Protein AF-A0A940V767-F1 (afdb_monomer_lite)

pLDDT: mean 96.7, std 4.48, range [64.0, 98.81]

Structure (mmCIF, N/CA/C/O backbone):
data_AF-A0A940V767-F1
#
_entry.id   AF-A0A940V767-F1
#
loop_
_atom_site.group_PDB
_atom_site.id
_atom_site.type_symbol
_atom_site.label_atom_id
_atom_site.label_alt_id
_atom_site.label_comp_id
_atom_site.label_asym_id
_atom_site.label_entity_id
_atom_site.label_seq_id
_atom_site.pdbx_PDB_ins_code
_atom_site.Cartn_x
_atom_site.Cartn_y
_atom_site.Cartn_z
_atom_site.occupancy
_atom_site.B_iso_or_equiv
_atom_site.auth_seq_id
_atom_site.auth_comp_id
_atom_site.auth_asym_id
_atom_site.auth_atom_id
_atom_site.pdbx_PDB_model_num
ATOM 1 N N . ALA A 1 1 ? 16.237 -17.308 -2.740 1.00 64.00 1 ALA A N 1
ATOM 2 C CA . ALA A 1 1 ? 15.381 -16.749 -1.673 1.00 64.00 1 ALA A CA 1
ATOM 3 C C . ALA A 1 1 ? 15.229 -17.796 -0.574 1.00 64.00 1 ALA A C 1
ATOM 5 O O . ALA A 1 1 ? 15.160 -18.972 -0.906 1.00 64.00 1 ALA A O 1
ATOM 6 N N . THR A 1 2 ? 15.229 -17.400 0.700 1.00 78.06 2 THR A N 1
ATOM 7 C CA . THR A 1 2 ? 15.194 -18.316 1.862 1.00 78.06 2 THR A CA 1
ATOM 8 C C . THR A 1 2 ? 13.803 -18.885 2.166 1.00 78.06 2 THR A C 1
ATOM 10 O O . THR A 1 2 ? 13.686 -19.755 3.018 1.00 78.06 2 THR A O 1
ATOM 13 N N . GLY A 1 3 ? 12.749 -18.395 1.501 1.00 85.06 3 GLY A N 1
ATOM 14 C CA . GLY A 1 3 ? 11.359 -18.758 1.803 1.00 85.06 3 GLY A CA 1
ATOM 15 C C . GLY A 1 3 ? 10.774 -18.030 3.017 1.00 85.06 3 GLY A C 1
ATOM 16 O O . GLY A 1 3 ? 9.602 -18.225 3.322 1.00 85.06 3 GLY A O 1
ATOM 17 N N . ALA A 1 4 ? 11.563 -17.185 3.693 1.00 92.88 4 ALA A N 1
ATOM 18 C CA . ALA A 1 4 ? 11.092 -16.411 4.834 1.00 92.88 4 ALA A CA 1
ATOM 19 C C . ALA A 1 4 ? 9.954 -15.458 4.409 1.00 92.88 4 ALA A C 1
ATOM 21 O O . ALA A 1 4 ? 10.097 -14.769 3.390 1.00 92.88 4 ALA A O 1
ATOM 22 N N . PRO A 1 5 ? 8.834 -15.426 5.153 1.00 94.81 5 PRO A N 1
ATOM 23 C CA . PRO A 1 5 ? 7.746 -14.501 4.879 1.00 94.81 5 PRO A CA 1
ATOM 24 C C . PRO A 1 5 ? 8.200 -13.059 5.110 1.00 94.81 5 PRO A C 1
ATOM 26 O O . PRO A 1 5 ? 9.144 -12.806 5.863 1.00 94.81 5 PRO A O 1
ATOM 29 N N . VAL A 1 6 ? 7.520 -12.119 4.460 1.00 96.88 6 VAL A N 1
ATOM 30 C CA . VAL A 1 6 ? 7.853 -10.693 4.536 1.00 96.88 6 VAL A CA 1
ATOM 31 C C . VAL A 1 6 ? 6.636 -9.849 4.894 1.00 96.88 6 VAL A C 1
ATOM 33 O O . VAL A 1 6 ? 5.496 -10.213 4.590 1.00 96.88 6 VAL A O 1
ATOM 36 N N . THR A 1 7 ? 6.908 -8.697 5.502 1.00 98.31 7 THR A N 1
ATOM 37 C CA . THR A 1 7 ? 5.987 -7.560 5.509 1.00 98.31 7 THR A CA 1
ATOM 38 C C . THR A 1 7 ? 6.230 -6.758 4.239 1.00 98.31 7 THR A C 1
ATOM 40 O O . THR A 1 7 ? 7.377 -6.437 3.925 1.00 98.31 7 THR A O 1
ATOM 43 N N . PHE A 1 8 ? 5.169 -6.460 3.4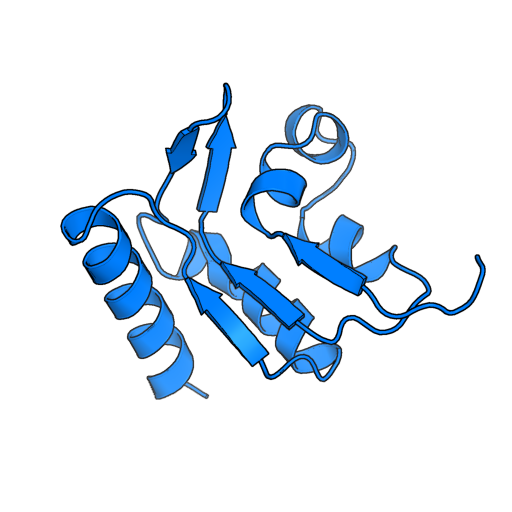97 1.00 98.44 8 PHE A N 1
ATOM 44 C CA . PHE A 1 8 ? 5.246 -5.581 2.338 1.00 98.44 8 PHE A CA 1
ATOM 45 C C . PHE A 1 8 ? 4.904 -4.151 2.737 1.00 98.44 8 PHE A C 1
ATOM 47 O O . PHE A 1 8 ? 3.807 -3.884 3.216 1.00 98.44 8 PHE A O 1
ATOM 54 N N . ASP A 1 9 ? 5.817 -3.221 2.512 1.00 98.56 9 ASP A N 1
ATOM 55 C CA . ASP A 1 9 ? 5.536 -1.808 2.717 1.00 98.56 9 ASP A CA 1
ATOM 56 C C . ASP A 1 9 ? 5.142 -1.160 1.385 1.00 98.56 9 ASP A C 1
ATOM 58 O O . ASP A 1 9 ? 5.959 -1.068 0.462 1.00 98.56 9 ASP A O 1
ATOM 62 N N . LEU A 1 10 ? 3.876 -0.739 1.280 1.00 98.56 10 LEU A N 1
ATOM 63 C CA . LEU A 1 10 ? 3.338 -0.132 0.064 1.00 98.56 10 LEU A CA 1
ATOM 64 C C . LEU A 1 10 ? 4.059 1.170 -0.264 1.00 98.56 10 LEU A C 1
ATOM 66 O O . LEU A 1 10 ? 4.404 1.402 -1.424 1.00 98.56 10 LEU A O 1
ATOM 70 N N . GLY A 1 11 ? 4.272 2.024 0.732 1.00 98.38 11 GLY A N 1
ATOM 71 C CA . GLY A 1 11 ? 4.775 3.362 0.494 1.00 98.38 11 GLY A CA 1
ATOM 72 C C . GLY A 1 11 ? 6.271 3.388 0.203 1.00 98.38 11 GLY A C 1
ATOM 73 O O . GLY A 1 11 ? 6.677 4.128 -0.698 1.00 98.38 11 GLY A O 1
ATOM 74 N N . HIS A 1 12 ? 7.070 2.521 0.833 1.00 98.44 12 HIS A N 1
ATOM 75 C CA . HIS A 1 12 ? 8.457 2.277 0.431 1.00 98.44 12 HIS A CA 1
ATOM 76 C C . HIS A 1 12 ? 8.523 1.677 -0.976 1.00 98.44 12 HIS A C 1
ATOM 78 O O . HIS A 1 12 ? 9.339 2.107 -1.791 1.00 98.44 12 HIS A O 1
ATOM 84 N N . ALA A 1 13 ? 7.670 0.696 -1.302 1.00 98.31 13 ALA A N 1
ATOM 85 C CA . ALA A 1 13 ? 7.674 0.082 -2.628 1.00 98.31 13 ALA A CA 1
ATOM 86 C C . ALA A 1 13 ? 7.301 1.097 -3.717 1.00 98.31 13 ALA A C 1
ATOM 88 O O . ALA A 1 13 ? 8.020 1.219 -4.712 1.00 98.31 13 ALA A O 1
ATOM 89 N N . HIS A 1 14 ? 6.235 1.874 -3.511 1.00 98.44 14 HIS A N 1
ATOM 90 C CA . HIS A 1 14 ? 5.830 2.941 -4.420 1.00 98.44 14 HIS A CA 1
ATOM 91 C C . HIS A 1 14 ? 6.897 4.042 -4.511 1.00 98.44 14 HIS A C 1
ATOM 93 O O . HIS A 1 14 ? 7.227 4.472 -5.612 1.00 98.44 14 HIS A O 1
ATOM 99 N N . GLY A 1 15 ? 7.484 4.461 -3.387 1.00 98.00 15 GLY A N 1
ATOM 100 C CA . GLY A 1 15 ? 8.549 5.469 -3.319 1.00 98.00 15 GLY A CA 1
ATOM 101 C C . GLY A 1 15 ? 9.923 4.993 -3.807 1.00 98.00 15 GLY A C 1
ATOM 102 O O . GLY A 1 15 ? 10.825 5.809 -3.996 1.00 98.00 15 GLY A O 1
ATOM 103 N N . SER A 1 16 ? 10.099 3.690 -4.038 1.00 97.69 16 SER A N 1
ATOM 104 C CA . SER A 1 16 ? 11.378 3.112 -4.451 1.00 97.69 16 SER A CA 1
ATOM 105 C C . SER A 1 16 ? 11.843 3.645 -5.806 1.00 97.69 16 SER A C 1
ATOM 107 O O . SER A 1 16 ? 11.043 3.892 -6.710 1.00 97.69 16 SER A O 1
ATOM 109 N N . ALA A 1 17 ? 13.163 3.723 -6.000 1.00 97.38 17 ALA A N 1
ATOM 110 C CA . ALA A 1 17 ? 13.746 4.108 -7.287 1.00 97.38 17 ALA A CA 1
ATOM 111 C C . ALA A 1 17 ? 13.250 3.221 -8.443 1.00 97.38 17 ALA A C 1
ATOM 113 O O . ALA A 1 17 ? 13.055 3.702 -9.551 1.00 97.38 17 ALA A O 1
ATOM 114 N N . TRP A 1 18 ? 12.985 1.935 -8.191 1.00 97.56 18 TRP A N 1
ATOM 115 C CA . TRP A 1 18 ? 12.496 1.024 -9.224 1.00 97.56 18 TRP A CA 1
ATOM 116 C C . TRP A 1 18 ? 11.132 1.460 -9.785 1.00 97.56 18 TRP A C 1
ATOM 118 O O . TRP A 1 18 ? 10.972 1.517 -11.005 1.00 97.56 18 TRP A O 1
ATOM 128 N N . VAL A 1 19 ? 10.184 1.826 -8.914 1.00 97.94 19 VAL A N 1
ATOM 129 C CA . VAL A 1 19 ? 8.870 2.339 -9.336 1.00 97.94 19 VAL A CA 1
ATOM 130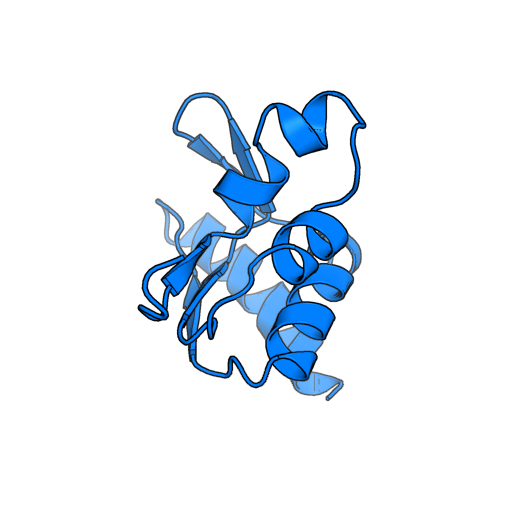 C C . VAL A 1 19 ? 8.991 3.769 -9.869 1.00 97.94 19 VAL A C 1
ATOM 132 O O . VAL A 1 19 ? 8.483 4.067 -10.948 1.00 97.94 19 VAL A O 1
ATOM 135 N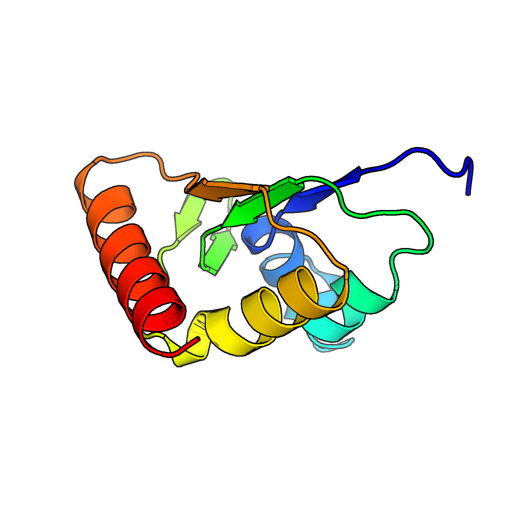 N . GLN A 1 20 ? 9.701 4.653 -9.161 1.00 97.38 20 GLN A N 1
ATOM 136 C CA . GLN A 1 20 ? 9.800 6.075 -9.519 1.00 97.38 20 GLN A CA 1
ATOM 137 C C . GLN A 1 20 ? 10.558 6.328 -10.835 1.00 97.38 20 GLN A C 1
ATOM 139 O O . GLN A 1 20 ? 10.270 7.298 -11.532 1.00 97.38 20 GLN A O 1
ATOM 144 N N . GLU A 1 21 ? 11.485 5.449 -11.224 1.00 97.75 21 GLU A N 1
ATOM 145 C CA . GLU A 1 21 ? 12.165 5.497 -12.528 1.00 97.75 21 GLU A CA 1
ATOM 146 C C . GLU A 1 21 ? 11.357 4.825 -13.658 1.00 97.75 21 GLU A C 1
ATOM 148 O O . GLU A 1 21 ? 11.840 4.726 -14.786 1.00 97.75 21 GLU A O 1
ATOM 153 N N . GLY A 1 22 ? 10.139 4.345 -13.380 1.00 97.25 22 GLY A N 1
ATOM 154 C CA . GLY A 1 22 ? 9.247 3.759 -14.381 1.00 97.25 22 GLY A CA 1
ATOM 155 C C . GLY A 1 22 ? 9.644 2.356 -14.845 1.00 97.25 22 GLY A C 1
ATOM 156 O O . GLY A 1 22 ? 9.264 1.949 -15.942 1.00 97.25 22 GLY A O 1
ATOM 157 N N . ARG A 1 23 ? 10.405 1.600 -14.039 1.00 97.88 23 ARG A N 1
ATOM 158 C CA . ARG A 1 23 ? 10.784 0.210 -14.372 1.00 97.88 23 ARG A CA 1
ATOM 159 C C . ARG A 1 23 ? 9.620 -0.776 -14.211 1.00 97.88 23 ARG A C 1
ATOM 161 O O . ARG A 1 23 ? 9.701 -1.891 -14.719 1.00 97.88 23 ARG A O 1
ATOM 168 N N . GLY A 1 24 ? 8.565 -0.347 -13.525 1.00 97.50 24 GLY A N 1
ATOM 169 C CA . GLY A 1 24 ? 7.282 -1.016 -13.381 1.00 97.50 24 GLY A CA 1
ATOM 170 C C . GLY A 1 24 ? 6.436 -0.338 -12.302 1.00 97.50 24 GLY A C 1
ATOM 171 O O . GLY A 1 24 ? 6.777 0.727 -11.789 1.00 97.50 24 GLY A O 1
ATOM 172 N N . SER A 1 25 ? 5.319 -0.962 -11.967 1.00 97.88 25 SER A N 1
ATOM 173 C CA . SER A 1 25 ? 4.340 -0.513 -10.978 1.00 97.88 25 SER A CA 1
ATOM 174 C C . SER A 1 25 ? 4.556 -1.151 -9.604 1.00 97.88 25 SER A C 1
ATOM 176 O O . SER A 1 25 ? 5.152 -2.219 -9.473 1.00 97.88 25 SER A O 1
ATOM 178 N N . VAL A 1 26 ? 3.985 -0.549 -8.558 1.00 97.69 26 VAL A N 1
ATOM 179 C CA . VAL A 1 26 ? 4.003 -1.132 -7.203 1.00 97.69 26 VAL A CA 1
ATOM 180 C C . VAL A 1 26 ? 3.374 -2.536 -7.151 1.00 97.69 26 VAL A C 1
ATOM 182 O O . VAL A 1 26 ? 3.840 -3.395 -6.406 1.00 97.69 26 VAL A O 1
ATOM 185 N N . VAL A 1 27 ? 2.372 -2.808 -7.996 1.00 98.06 27 VAL A N 1
ATOM 186 C CA . VAL A 1 27 ? 1.729 -4.128 -8.109 1.00 98.06 27 VAL A CA 1
ATOM 187 C C . VAL A 1 27 ? 2.678 -5.149 -8.739 1.00 98.06 27 VAL A C 1
ATOM 189 O O . VAL A 1 27 ? 2.777 -6.280 -8.266 1.00 98.06 27 VAL A O 1
ATOM 192 N N . GLU A 1 28 ? 3.424 -4.764 -9.776 1.00 98.31 28 GLU A N 1
ATOM 193 C CA . GLU A 1 28 ? 4.460 -5.625 -10.358 1.00 98.31 28 GLU A CA 1
ATOM 194 C C . GLU A 1 28 ? 5.594 -5.890 -9.363 1.00 98.31 28 GLU A C 1
ATOM 196 O O . GLU A 1 28 ? 6.066 -7.024 -9.272 1.00 98.31 28 GLU A O 1
ATOM 201 N N . PHE A 1 29 ? 5.974 -4.892 -8.556 1.00 98.00 29 PHE A N 1
ATOM 202 C CA . PHE A 1 29 ? 6.927 -5.085 -7.463 1.00 98.00 29 PHE A CA 1
ATOM 203 C C . PHE A 1 29 ? 6.404 -6.124 -6.464 1.00 98.00 29 PHE A C 1
ATOM 205 O O . PHE A 1 29 ? 7.097 -7.106 -6.194 1.00 98.00 29 PHE A O 1
ATOM 212 N N . LEU A 1 30 ? 5.177 -5.960 -5.954 1.00 97.88 30 LEU A N 1
ATOM 213 C CA . LEU A 1 30 ? 4.535 -6.910 -5.036 1.00 97.88 30 LEU A CA 1
ATOM 214 C C . LEU A 1 30 ? 4.515 -8.334 -5.617 1.00 97.88 30 LEU A C 1
ATOM 216 O O . LEU A 1 30 ? 4.865 -9.300 -4.937 1.00 97.88 30 LEU A O 1
ATOM 220 N N . ASN A 1 31 ? 4.159 -8.467 -6.895 1.00 96.38 31 ASN A N 1
ATOM 221 C CA . ASN A 1 31 ? 4.095 -9.755 -7.583 1.00 96.38 31 ASN A CA 1
ATOM 222 C C . ASN A 1 31 ? 5.470 -10.390 -7.815 1.00 96.38 31 ASN A C 1
ATOM 224 O O . ASN A 1 31 ? 5.564 -11.616 -7.882 1.00 96.38 31 ASN A O 1
ATOM 228 N N . SER A 1 32 ? 6.536 -9.590 -7.878 1.00 95.88 32 SER A N 1
ATOM 229 C CA . SER A 1 32 ? 7.908 -10.090 -8.013 1.00 95.88 32 SER A CA 1
ATOM 230 C C . SER A 1 32 ? 8.444 -10.769 -6.745 1.00 95.88 32 SER A C 1
ATOM 232 O O . SER A 1 32 ? 9.428 -11.507 -6.816 1.00 95.88 32 SER A O 1
ATOM 234 N N . ILE A 1 33 ? 7.802 -10.554 -5.587 1.00 95.44 33 ILE A N 1
ATOM 235 C CA . ILE A 1 33 ? 8.223 -11.127 -4.305 1.00 95.44 33 ILE A CA 1
ATOM 236 C C . ILE A 1 33 ? 7.948 -12.641 -4.314 1.00 95.44 33 ILE A C 1
ATOM 238 O O . ILE A 1 33 ? 6.785 -13.060 -4.352 1.00 95.44 33 ILE A O 1
ATOM 242 N N . PRO A 1 34 ? 8.990 -13.493 -4.237 1.00 94.94 34 PRO A N 1
ATOM 243 C CA . PRO A 1 34 ? 8.833 -14.939 -4.386 1.00 94.94 34 PRO A CA 1
ATOM 244 C C . PRO A 1 34 ? 8.384 -15.635 -3.093 1.00 94.94 34 PRO A C 1
ATOM 246 O O . PRO A 1 34 ? 8.225 -16.853 -3.075 1.00 94.94 34 PRO A O 1
ATOM 249 N N . THR A 1 35 ? 8.241 -14.892 -1.995 1.00 95.50 35 THR A N 1
ATOM 250 C CA . THR A 1 35 ? 7.878 -15.413 -0.676 1.00 95.50 35 THR A CA 1
ATOM 251 C C . THR A 1 35 ? 6.481 -14.949 -0.253 1.00 95.50 35 THR A C 1
ATOM 253 O O . THR A 1 35 ? 5.940 -13.993 -0.824 1.00 95.50 35 THR A O 1
ATOM 256 N N . PRO A 1 36 ? 5.860 -15.624 0.733 1.00 95.69 36 PRO A N 1
ATOM 257 C CA . PRO A 1 36 ? 4.586 -15.179 1.283 1.00 95.69 36 PRO A CA 1
ATOM 258 C C . PRO A 1 36 ? 4.679 -13.757 1.846 1.00 95.69 36 PRO A C 1
ATOM 260 O O . PRO A 1 36 ? 5.633 -13.420 2.550 1.00 95.69 36 PRO A O 1
ATOM 263 N N . VAL A 1 37 ? 3.664 -12.949 1.551 1.00 97.88 37 VAL A N 1
ATOM 264 C CA . VAL A 1 37 ? 3.459 -11.6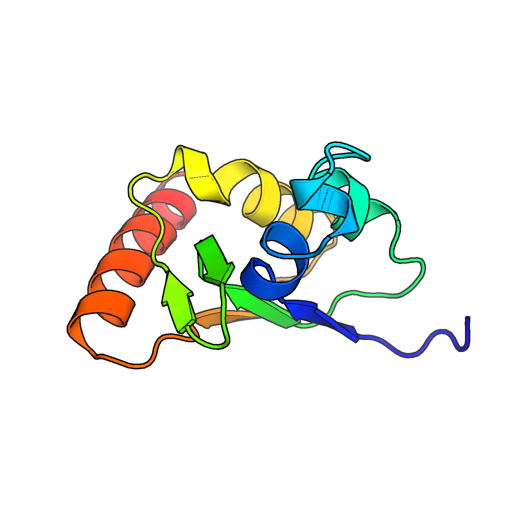31 2.158 1.00 97.88 37 VAL A CA 1
ATOM 265 C C . VAL A 1 37 ? 2.406 -11.819 3.238 1.00 97.88 37 VAL A C 1
ATOM 267 O O . VAL A 1 37 ? 1.272 -12.160 2.924 1.00 97.88 37 VAL A O 1
ATOM 270 N N . VAL A 1 38 ? 2.800 -11.684 4.501 1.00 97.62 38 VAL A N 1
ATOM 271 C CA . VAL A 1 38 ? 1.939 -12.023 5.654 1.00 97.62 38 VAL A CA 1
ATOM 272 C C . VAL A 1 38 ? 1.400 -10.796 6.376 1.00 97.62 38 VAL A C 1
ATOM 274 O O . VAL A 1 38 ? 0.494 -10.908 7.192 1.00 97.62 38 VAL A O 1
ATOM 277 N N . ALA A 1 39 ? 1.961 -9.630 6.077 1.00 98.50 39 ALA A N 1
ATOM 278 C CA . ALA A 1 39 ? 1.548 -8.348 6.613 1.00 98.50 39 ALA A CA 1
ATOM 279 C C . ALA A 1 39 ? 1.843 -7.255 5.587 1.00 98.50 39 ALA A C 1
ATOM 281 O O . ALA A 1 39 ? 2.745 -7.416 4.754 1.00 98.50 39 ALA A O 1
ATOM 282 N N . ALA A 1 40 ? 1.135 -6.135 5.683 1.00 98.69 40 ALA A N 1
ATOM 283 C CA . ALA A 1 40 ? 1.452 -4.956 4.896 1.00 98.69 40 ALA A CA 1
ATOM 284 C C . ALA A 1 40 ? 1.357 -3.655 5.695 1.00 98.69 40 ALA A C 1
ATOM 286 O O . ALA A 1 40 ? 0.506 -3.524 6.575 1.00 98.69 40 ALA A O 1
ATOM 287 N N . HIS A 1 41 ? 2.214 -2.693 5.359 1.00 98.81 41 HIS A N 1
ATOM 288 C CA . HIS A 1 41 ? 2.090 -1.305 5.799 1.00 98.81 41 HIS A CA 1
ATOM 289 C C . HIS A 1 41 ? 1.438 -0.481 4.687 1.00 98.81 41 HIS A C 1
ATOM 291 O O . HIS A 1 41 ? 1.841 -0.565 3.524 1.00 98.81 41 HIS A O 1
ATOM 297 N N . ILE A 1 42 ? 0.406 0.284 5.045 1.00 98.69 42 ILE A N 1
ATOM 298 C CA . ILE A 1 42 ? -0.476 0.986 4.115 1.00 98.69 42 ILE A CA 1
ATOM 299 C C . ILE A 1 42 ? -0.409 2.493 4.357 1.00 98.69 42 ILE A C 1
ATOM 301 O O . ILE A 1 42 ? -0.813 3.013 5.397 1.00 98.69 42 ILE A O 1
ATOM 305 N N . TYR A 1 43 ? 0.086 3.173 3.336 1.00 98.56 43 TYR A N 1
ATOM 306 C CA . TYR A 1 43 ? 0.071 4.607 3.064 1.00 98.56 43 TYR A CA 1
ATOM 307 C C . TYR A 1 43 ? 0.428 4.752 1.574 1.00 98.56 43 TYR A C 1
ATOM 309 O O . TYR A 1 43 ? 0.689 3.743 0.924 1.00 98.56 43 TYR A O 1
ATOM 317 N N . PHE A 1 44 ? 0.399 5.945 0.978 1.00 98.50 44 PHE A N 1
ATOM 318 C CA . PHE A 1 44 ? 0.539 6.056 -0.481 1.00 98.50 44 PHE A CA 1
ATOM 319 C C . PHE A 1 44 ? 1.985 5.952 -0.967 1.00 98.50 44 PHE A C 1
ATOM 321 O O . PHE A 1 44 ? 2.296 5.161 -1.852 1.00 98.50 44 PHE A O 1
ATOM 328 N N . THR A 1 45 ? 2.877 6.779 -0.428 1.00 98.44 45 THR A N 1
ATOM 329 C CA . THR A 1 45 ? 4.270 6.820 -0.876 1.00 98.44 45 THR A CA 1
ATOM 330 C C . THR A 1 45 ? 5.167 7.368 0.213 1.00 98.44 45 THR A C 1
ATOM 332 O O . THR A 1 45 ? 4.773 8.277 0.943 1.00 98.44 45 THR A O 1
ATOM 335 N N . GLU A 1 46 ? 6.398 6.878 0.268 1.00 98.00 46 GLU A N 1
ATOM 336 C CA . GLU A 1 46 ? 7.460 7.513 1.037 1.00 98.00 46 GLU A CA 1
ATOM 337 C C . GLU A 1 46 ? 8.314 8.406 0.135 1.00 98.00 46 GLU A C 1
ATOM 339 O O . GLU A 1 46 ? 8.632 8.035 -1.000 1.00 98.00 46 GLU A O 1
ATOM 344 N N . ARG A 1 47 ? 8.674 9.598 0.622 1.00 96.06 47 ARG A N 1
ATOM 345 C CA . ARG A 1 47 ? 9.682 10.468 -0.002 1.00 96.06 47 ARG A CA 1
ATOM 346 C C . ARG A 1 47 ? 10.482 11.174 1.084 1.00 96.06 47 ARG A C 1
ATOM 348 O O . ARG A 1 47 ? 9.886 11.865 1.903 1.00 96.06 47 ARG A O 1
ATOM 355 N N . ASN A 1 48 ? 11.813 11.077 1.037 1.00 93.94 48 ASN A N 1
ATOM 356 C CA . ASN A 1 48 ? 12.716 11.706 2.014 1.00 93.94 48 ASN A CA 1
ATOM 357 C C . ASN A 1 48 ? 12.311 11.404 3.474 1.00 93.94 48 ASN A C 1
ATOM 359 O O . ASN A 1 48 ? 12.141 12.333 4.262 1.00 93.94 48 ASN A O 1
ATOM 363 N N . ASP A 1 49 ? 12.087 10.126 3.794 1.00 89.56 49 ASP A N 1
ATOM 364 C CA . ASP A 1 49 ? 11.669 9.638 5.122 1.00 89.56 49 ASP A CA 1
ATOM 365 C C . ASP A 1 49 ? 10.325 10.209 5.633 1.00 89.56 49 ASP A C 1
ATOM 367 O O . ASP A 1 49 ? 10.027 10.183 6.829 1.00 89.56 49 ASP A O 1
ATOM 371 N N . ALA A 1 50 ? 9.493 10.753 4.737 1.00 95.75 50 ALA A N 1
ATOM 372 C CA . ALA A 1 50 ? 8.150 11.228 5.052 1.00 95.75 50 ALA A CA 1
ATOM 373 C C . ALA A 1 50 ? 7.084 10.372 4.361 1.00 95.75 50 ALA A C 1
ATOM 375 O O . ALA A 1 50 ? 7.149 10.132 3.151 1.00 95.75 50 ALA A O 1
ATOM 376 N N . HIS A 1 51 ? 6.075 9.963 5.133 1.00 98.12 51 HIS A N 1
ATOM 377 C CA . HIS A 1 51 ? 4.948 9.172 4.651 1.00 98.12 51 HIS A CA 1
ATOM 378 C C . HIS A 1 51 ? 3.842 10.097 4.142 1.00 98.12 51 HIS A C 1
ATOM 380 O O . HIS A 1 51 ? 3.346 10.961 4.871 1.00 98.12 51 HIS A O 1
ATOM 386 N N . PHE A 1 52 ? 3.438 9.901 2.891 1.00 98.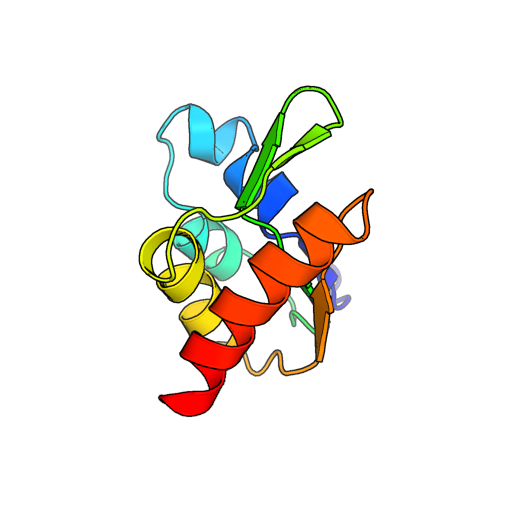19 52 PHE A N 1
ATOM 387 C CA . PHE A 1 52 ? 2.349 10.641 2.266 1.00 98.19 52 PHE A CA 1
ATOM 388 C C . PHE A 1 52 ? 1.089 9.780 2.202 1.00 98.19 52 PHE A C 1
ATOM 390 O O . PHE A 1 52 ? 1.136 8.574 1.951 1.00 98.19 52 PHE A O 1
ATOM 397 N N . VAL A 1 53 ? -0.047 10.429 2.431 1.00 98.44 53 VAL A N 1
ATOM 398 C CA . VAL A 1 53 ? -1.381 9.826 2.397 1.00 98.44 53 VAL A CA 1
ATOM 399 C C . VAL A 1 53 ? -1.874 9.630 0.959 1.00 98.44 53 VAL A C 1
ATOM 401 O O . VAL A 1 53 ? -1.480 10.398 0.078 1.00 98.44 53 VAL A O 1
ATOM 404 N N . PRO A 1 54 ? -2.752 8.646 0.702 1.00 98.25 54 PRO A N 1
ATOM 405 C CA . PRO A 1 54 ? -3.532 8.608 -0.531 1.00 98.25 54 PRO A CA 1
ATOM 406 C C . PRO A 1 54 ? -4.559 9.745 -0.542 1.00 98.25 54 PRO A C 1
ATOM 408 O O . PRO A 1 54 ? -5.125 10.097 0.498 1.00 98.25 54 PRO A O 1
ATOM 411 N N . GLU A 1 55 ? -4.817 10.319 -1.714 1.00 97.88 55 GLU A N 1
ATOM 412 C CA . GLU A 1 55 ? -5.830 11.366 -1.894 1.00 97.88 55 GLU A CA 1
ATOM 413 C C . GLU A 1 55 ? -7.194 10.769 -2.259 1.00 97.88 55 GLU A C 1
ATOM 415 O O . GLU A 1 55 ? -8.236 11.348 -1.948 1.00 97.88 55 GLU A O 1
ATOM 420 N N . LYS A 1 56 ? -7.197 9.599 -2.902 1.00 98.19 56 LYS A N 1
ATOM 421 C CA . LYS A 1 56 ? -8.397 8.866 -3.321 1.00 98.19 56 LYS A CA 1
ATOM 422 C C . LYS A 1 56 ? -8.158 7.359 -3.319 1.00 98.19 56 LYS A C 1
ATOM 424 O O . LYS A 1 56 ? -7.027 6.894 -3.435 1.00 98.19 56 LYS A O 1
ATOM 429 N N . LEU A 1 57 ? -9.245 6.588 -3.293 1.00 98.19 57 LEU A N 1
ATOM 430 C CA . LEU A 1 57 ? -9.202 5.123 -3.344 1.00 98.19 57 LEU A CA 1
ATOM 431 C C . LEU A 1 57 ? -8.352 4.575 -4.498 1.00 98.19 57 LEU A C 1
ATOM 433 O O . LEU A 1 57 ? -7.546 3.668 -4.300 1.00 98.19 57 LEU A O 1
ATOM 437 N N . GLY A 1 58 ? -8.471 5.171 -5.685 1.00 97.88 58 GLY A N 1
ATOM 438 C CA . GLY A 1 58 ? -7.718 4.750 -6.869 1.00 97.88 58 GLY A CA 1
ATOM 439 C C . GLY A 1 58 ? -6.192 4.838 -6.736 1.00 97.88 58 GLY A C 1
ATOM 440 O O . GLY A 1 58 ? -5.501 4.215 -7.535 1.00 97.88 58 GLY A O 1
ATOM 441 N N . ASP A 1 59 ? -5.665 5.568 -5.748 1.00 98.06 59 ASP A N 1
ATOM 442 C CA . ASP A 1 59 ? -4.218 5.686 -5.534 1.00 98.06 59 ASP A CA 1
ATOM 443 C C . ASP A 1 59 ? -3.614 4.404 -4.944 1.00 98.06 59 ASP A C 1
ATOM 445 O O . ASP A 1 59 ? -2.452 4.098 -5.206 1.00 98.06 59 ASP A O 1
ATOM 449 N N . ILE A 1 60 ? -4.394 3.646 -4.161 1.00 98.19 60 ILE A N 1
ATOM 450 C CA . ILE A 1 60 ? -3.913 2.444 -3.458 1.00 98.19 60 ILE A CA 1
ATOM 451 C C . ILE A 1 60 ? -4.717 1.177 -3.762 1.00 98.19 60 ILE A C 1
ATOM 453 O O . ILE A 1 60 ? -4.184 0.088 -3.563 1.00 98.19 60 ILE A O 1
ATOM 457 N N . ALA A 1 61 ? -5.943 1.286 -4.290 1.00 98.19 61 ALA A N 1
ATOM 458 C CA . ALA A 1 61 ? -6.805 0.141 -4.604 1.00 98.19 61 ALA A CA 1
ATOM 459 C C . ALA A 1 61 ? -6.087 -0.981 -5.380 1.00 98.19 61 ALA A C 1
ATOM 461 O O . ALA A 1 61 ? -6.113 -2.108 -4.895 1.00 98.19 61 ALA A O 1
ATOM 462 N N . PRO A 1 62 ? -5.335 -0.715 -6.471 1.00 98.00 62 PRO A N 1
ATOM 463 C CA . PRO A 1 62 ? -4.639 -1.786 -7.192 1.00 98.00 62 PRO A CA 1
ATOM 464 C C . PRO A 1 62 ? -3.621 -2.562 -6.342 1.00 98.00 62 PRO A C 1
ATOM 466 O O . PRO A 1 62 ? -3.400 -3.754 -6.553 1.00 98.00 62 PRO A O 1
ATOM 469 N N . ALA A 1 63 ? -2.970 -1.892 -5.386 1.00 97.94 63 ALA A N 1
ATOM 470 C CA . ALA A 1 63 ? -2.035 -2.537 -4.472 1.00 97.94 63 ALA A CA 1
ATOM 471 C C . ALA A 1 63 ? -2.771 -3.334 -3.384 1.00 97.94 63 ALA A C 1
ATOM 473 O O . ALA A 1 63 ? -2.333 -4.436 -3.056 1.00 97.94 63 ALA A O 1
ATOM 474 N N . LEU A 1 64 ? -3.897 -2.820 -2.872 1.00 98.38 64 LEU A N 1
ATOM 475 C CA . LEU A 1 64 ? -4.763 -3.546 -1.938 1.00 98.38 64 LEU A CA 1
ATOM 476 C C . LEU A 1 64 ? -5.336 -4.817 -2.583 1.00 98.38 64 LEU A C 1
ATOM 478 O O . LEU A 1 64 ? -5.229 -5.890 -1.991 1.00 98.38 64 LEU A O 1
ATOM 482 N N . ASP A 1 65 ? -5.823 -4.727 -3.825 1.00 97.94 65 ASP A N 1
ATOM 483 C CA . ASP A 1 65 ? -6.280 -5.877 -4.616 1.00 97.94 65 ASP A CA 1
ATOM 484 C C . ASP A 1 65 ? -5.173 -6.935 -4.726 1.00 97.94 65 ASP A C 1
ATOM 486 O O . ASP A 1 65 ? -5.399 -8.129 -4.520 1.00 97.94 65 ASP A O 1
ATOM 490 N N . GLY A 1 66 ? -3.942 -6.493 -5.008 1.00 97.69 66 GLY A N 1
ATOM 491 C CA . GLY A 1 66 ? -2.768 -7.360 -5.077 1.00 97.69 66 GLY A CA 1
ATOM 492 C C . GLY A 1 66 ? -2.444 -8.049 -3.748 1.00 97.69 66 GLY A C 1
ATOM 493 O O . GLY A 1 66 ? -2.092 -9.229 -3.741 1.00 97.69 66 GLY A O 1
ATOM 494 N N . LEU A 1 67 ? -2.578 -7.348 -2.619 1.00 98.06 67 LEU A N 1
ATOM 495 C CA . LEU A 1 67 ? -2.375 -7.920 -1.284 1.00 98.06 67 LEU A CA 1
ATOM 496 C C . LEU A 1 67 ? -3.441 -8.973 -0.961 1.00 98.06 67 LEU A C 1
ATOM 498 O O . LEU A 1 67 ? -3.086 -10.084 -0.559 1.00 98.06 67 LEU A O 1
ATOM 502 N N . VAL A 1 68 ? -4.719 -8.668 -1.216 1.00 97.31 68 VAL A N 1
ATOM 503 C CA . VAL A 1 68 ? -5.835 -9.614 -1.040 1.00 97.31 68 VAL A CA 1
ATOM 504 C C . VAL A 1 68 ? -5.638 -10.852 -1.913 1.00 97.31 68 VAL A C 1
ATOM 506 O O . VAL A 1 68 ? -5.742 -11.975 -1.423 1.00 97.31 68 VAL A O 1
ATOM 509 N N . ALA A 1 69 ? -5.281 -10.678 -3.189 1.00 96.69 69 ALA A N 1
ATOM 510 C CA . ALA A 1 69 ? -5.040 -11.786 -4.114 1.00 96.69 69 ALA A CA 1
ATOM 511 C C . ALA A 1 69 ? -3.883 -12.701 -3.672 1.00 96.69 69 ALA A C 1
ATOM 513 O O . ALA A 1 69 ? -3.863 -13.888 -4.002 1.00 96.69 69 ALA A O 1
ATOM 514 N N . ARG A 1 70 ? -2.926 -12.168 -2.901 1.00 95.69 70 ARG A N 1
ATOM 515 C CA . ARG A 1 70 ? -1.829 -12.931 -2.286 1.00 95.69 70 ARG A CA 1
ATOM 516 C C . ARG A 1 70 ? -2.178 -13.517 -0.914 1.00 95.69 70 ARG A C 1
ATOM 518 O O . ARG A 1 70 ? -1.318 -14.153 -0.307 1.00 95.69 70 ARG A O 1
ATOM 525 N N . GLY A 1 71 ? -3.408 -13.329 -0.438 1.00 96.31 71 GLY A N 1
ATOM 526 C CA . GLY A 1 71 ? -3.875 -13.804 0.863 1.00 96.31 71 GLY A CA 1
ATOM 527 C C . GLY A 1 71 ? -3.331 -13.009 2.052 1.00 96.31 71 GLY A C 1
ATOM 528 O O . GLY A 1 71 ? -3.293 -13.542 3.155 1.00 96.31 71 GLY A O 1
ATOM 529 N N . CYS A 1 72 ? -2.875 -11.769 1.843 1.00 97.62 72 CYS A N 1
ATOM 530 C CA . CYS A 1 72 ? -2.453 -10.883 2.925 1.00 97.62 72 CYS A CA 1
ATOM 531 C C . CYS A 1 72 ? -3.664 -10.107 3.456 1.00 97.62 72 CYS A C 1
ATOM 533 O O . CYS A 1 72 ? -4.139 -9.180 2.801 1.00 97.62 72 CYS A O 1
ATOM 535 N N . ASP A 1 73 ? -4.137 -10.475 4.645 1.00 93.56 73 ASP A N 1
ATOM 536 C CA . ASP A 1 73 ? -5.320 -9.915 5.315 1.00 93.56 73 ASP A CA 1
ATOM 537 C C . ASP A 1 73 ? -4.986 -9.082 6.570 1.00 93.56 73 ASP A C 1
ATOM 539 O O . ASP A 1 73 ? -5.875 -8.499 7.191 1.00 93.56 73 ASP A O 1
ATOM 543 N N . PHE A 1 74 ? -3.704 -8.983 6.934 1.00 98.06 74 PHE A N 1
ATOM 544 C CA . PHE A 1 74 ? -3.232 -8.190 8.067 1.00 98.06 74 PHE A CA 1
ATOM 545 C C . PHE A 1 74 ? -2.531 -6.906 7.605 1.00 98.06 74 PHE A C 1
ATOM 547 O O . PHE A 1 74 ? -1.387 -6.938 7.140 1.00 98.06 74 PHE A O 1
ATOM 554 N N . TRP A 1 75 ? -3.206 -5.762 7.751 1.00 98.50 75 TRP A N 1
ATOM 555 C CA . TRP A 1 75 ? -2.716 -4.455 7.298 1.00 98.50 75 TRP A CA 1
ATOM 556 C C . TRP A 1 75 ? -2.571 -3.458 8.451 1.00 98.50 75 TRP A C 1
ATOM 558 O O . TRP A 1 75 ? -3.441 -3.354 9.316 1.00 98.50 75 TRP A O 1
ATOM 568 N N . VAL A 1 76 ? -1.486 -2.685 8.430 1.00 98.62 76 VAL A N 1
ATOM 569 C CA . VAL A 1 76 ? -1.199 -1.601 9.377 1.00 98.62 76 VAL A CA 1
ATOM 570 C C . VAL A 1 76 ? -1.207 -0.275 8.627 1.00 98.62 76 VAL A C 1
ATOM 572 O O . VAL A 1 76 ? -0.515 -0.132 7.626 1.00 98.62 76 VAL A O 1
ATOM 575 N N . LEU A 1 77 ? -1.963 0.711 9.112 1.00 98.69 77 LEU A N 1
ATOM 576 C CA . LEU A 1 77 ? -1.870 2.084 8.611 1.00 98.69 77 LEU A CA 1
ATOM 577 C C . LEU A 1 77 ? -0.687 2.778 9.304 1.00 98.69 77 LEU A C 1
ATOM 579 O O . LEU A 1 77 ? -0.728 2.986 10.517 1.00 98.69 77 LEU A O 1
ATOM 583 N N . GLU A 1 78 ? 0.363 3.114 8.560 1.00 97.94 78 GLU A N 1
ATOM 584 C CA . GLU A 1 78 ? 1.627 3.612 9.121 1.00 97.94 78 GLU A CA 1
ATOM 585 C C . GLU A 1 78 ? 1.825 5.095 8.789 1.00 97.94 78 GLU A C 1
ATOM 587 O O . GLU A 1 78 ? 2.448 5.456 7.795 1.00 97.94 78 GLU A O 1
ATOM 592 N N . LEU A 1 79 ? 1.234 5.980 9.596 1.00 97.75 79 LEU A N 1
ATOM 593 C CA . LEU A 1 79 ? 1.302 7.431 9.410 1.00 97.75 79 LEU A CA 1
ATOM 594 C C . LEU A 1 79 ? 1.685 8.135 10.718 1.00 97.75 79 LEU A C 1
ATOM 596 O O . LEU A 1 79 ? 1.314 7.705 11.809 1.00 97.75 79 LEU A O 1
ATOM 600 N N . HIS A 1 80 ? 2.406 9.253 10.607 1.00 95.25 80 HIS A N 1
ATOM 601 C CA . HIS A 1 80 ? 2.992 9.951 11.759 1.00 95.25 80 HIS A CA 1
ATOM 602 C C . HIS A 1 80 ? 2.018 10.847 12.536 1.00 95.25 80 HIS A C 1
ATOM 604 O O . HIS A 1 80 ? 2.342 11.278 13.644 1.00 95.25 80 HIS A O 1
ATOM 610 N N . THR A 1 81 ? 0.845 11.168 11.982 1.00 97.38 81 THR A N 1
ATOM 611 C CA . THR A 1 81 ? -0.142 12.025 12.655 1.00 97.38 81 THR A CA 1
ATOM 612 C C . THR A 1 81 ? -1.520 11.384 12.662 1.00 97.38 81 THR A C 1
ATOM 614 O O . THR A 1 81 ? -1.880 10.632 11.761 1.00 97.38 81 THR A O 1
ATOM 617 N N . GLN A 1 82 ? -2.329 11.726 13.666 1.00 98.06 82 GLN A N 1
ATOM 618 C CA . GLN A 1 82 ? -3.715 11.266 13.739 1.00 98.06 82 GLN A CA 1
ATOM 619 C C . GLN A 1 82 ? -4.528 11.694 12.508 1.00 98.06 82 GLN A C 1
ATOM 621 O O . GLN A 1 82 ? -5.288 10.898 11.975 1.00 98.06 82 GLN A O 1
ATOM 626 N N . GLU A 1 83 ? -4.343 12.924 12.027 1.00 98.19 83 GLU A N 1
ATOM 627 C CA . GLU A 1 83 ? -5.050 13.442 10.849 1.00 98.19 83 GLU A CA 1
ATOM 628 C C . GLU A 1 83 ? -4.759 12.608 9.591 1.00 98.19 83 GLU A C 1
ATOM 630 O O . GLU A 1 83 ? -5.678 12.167 8.900 1.00 98.19 83 GLU A O 1
ATOM 635 N N . THR A 1 84 ? -3.479 12.335 9.324 1.00 97.81 84 THR A N 1
ATOM 636 C CA . THR A 1 84 ? -3.052 11.547 8.155 1.00 97.81 84 THR A CA 1
ATOM 637 C C . THR A 1 84 ? -3.475 10.081 8.263 1.00 97.81 84 THR A C 1
ATOM 639 O O . THR A 1 84 ? -3.888 9.471 7.269 1.00 97.81 84 THR A O 1
ATOM 642 N N . LEU A 1 85 ? -3.452 9.532 9.480 1.00 98.44 85 LEU A N 1
ATOM 643 C CA . LEU A 1 85 ? -3.988 8.212 9.791 1.00 98.44 85 LEU A CA 1
ATOM 644 C C . LEU A 1 85 ? -5.496 8.138 9.508 1.00 98.44 85 LEU A C 1
ATOM 646 O O . LEU A 1 85 ? -5.947 7.220 8.829 1.00 98.44 85 LEU A O 1
ATOM 650 N N . GLU A 1 86 ? -6.279 9.107 9.986 1.00 98.62 86 GLU A N 1
ATOM 651 C CA . GLU A 1 86 ? -7.731 9.154 9.791 1.00 98.62 86 GLU A CA 1
ATOM 652 C C . GLU A 1 86 ? -8.122 9.345 8.321 1.00 98.62 86 GLU A C 1
ATOM 654 O O . GLU A 1 86 ? -9.101 8.747 7.871 1.00 98.62 86 GLU A O 1
ATOM 659 N N . GLN A 1 87 ? -7.365 10.137 7.556 1.00 98.31 87 GLN A N 1
ATOM 660 C CA . GLN A 1 87 ? -7.572 10.265 6.112 1.00 98.31 87 GLN A CA 1
ATOM 661 C C . GLN A 1 87 ? -7.362 8.925 5.402 1.00 98.31 87 GLN A C 1
ATOM 663 O O . GLN A 1 87 ? -8.240 8.472 4.668 1.00 98.31 87 GLN A O 1
ATOM 668 N N . THR A 1 88 ? -6.222 8.275 5.649 1.00 98.62 88 THR A N 1
ATOM 669 C CA . THR A 1 88 ? -5.899 6.980 5.032 1.00 98.62 88 THR A CA 1
ATOM 670 C C . THR A 1 88 ? -6.921 5.923 5.438 1.00 98.62 88 THR A C 1
ATOM 672 O O . THR A 1 88 ? -7.404 5.170 4.595 1.00 98.62 88 THR A O 1
ATOM 675 N N . ARG A 1 89 ? -7.328 5.921 6.714 1.00 98.69 89 ARG A N 1
ATOM 676 C CA . ARG A 1 89 ? -8.355 5.018 7.232 1.00 98.69 89 ARG A CA 1
ATOM 677 C C . ARG A 1 89 ? -9.673 5.153 6.478 1.00 98.69 89 ARG A C 1
ATOM 679 O O . ARG A 1 89 ? -10.230 4.133 6.112 1.00 98.69 89 ARG A O 1
ATOM 686 N N . LYS A 1 90 ? -10.162 6.370 6.212 1.00 98.62 90 LYS A N 1
ATOM 687 C CA . LYS A 1 90 ? -11.422 6.568 5.465 1.00 98.62 90 LYS A CA 1
ATOM 688 C C . LYS A 1 90 ? -11.373 5.939 4.073 1.00 98.62 90 LYS A C 1
ATOM 690 O O . LYS A 1 90 ? -12.355 5.343 3.652 1.00 98.62 90 LYS A O 1
ATOM 695 N N . ILE A 1 91 ? -10.237 6.051 3.388 1.00 98.56 91 ILE A N 1
ATOM 696 C CA . ILE A 1 91 ? -10.042 5.467 2.055 1.00 98.56 91 ILE A CA 1
ATOM 697 C C . ILE A 1 91 ? -9.978 3.934 2.128 1.00 98.56 91 ILE A C 1
ATOM 699 O O . ILE A 1 91 ? -10.558 3.248 1.291 1.00 98.56 91 ILE A O 1
ATOM 703 N N . VAL A 1 92 ? -9.304 3.380 3.137 1.00 98.38 92 VAL A N 1
ATOM 704 C CA . VAL A 1 92 ? -9.274 1.924 3.347 1.00 98.38 92 VAL A CA 1
ATOM 705 C C . VAL A 1 92 ? -10.652 1.396 3.762 1.00 98.38 92 VAL A C 1
ATOM 707 O O . VAL A 1 92 ? -11.078 0.365 3.257 1.00 98.38 92 VAL A O 1
ATOM 710 N N . ASP A 1 93 ? -11.393 2.114 4.606 1.00 98.56 93 ASP A N 1
ATOM 711 C CA . ASP A 1 93 ? -12.775 1.772 4.960 1.00 98.56 93 ASP A CA 1
ATOM 712 C C . ASP A 1 93 ? -13.687 1.807 3.709 1.00 98.56 93 ASP A C 1
ATOM 714 O O . ASP A 1 93 ? -14.538 0.934 3.553 1.00 98.56 93 ASP A O 1
ATOM 718 N N . GLU A 1 94 ? -13.487 2.759 2.783 1.00 98.31 94 GLU A N 1
ATOM 719 C CA . GLU A 1 94 ? -14.178 2.801 1.480 1.00 98.31 94 GLU A CA 1
ATOM 720 C C . GLU A 1 94 ? -13.864 1.562 0.627 1.00 98.31 94 GLU A C 1
ATOM 722 O O . GLU A 1 94 ? -14.783 0.948 0.084 1.00 98.31 94 GLU A O 1
ATOM 727 N N . TYR A 1 95 ? -12.590 1.158 0.554 1.00 98.06 95 TYR A N 1
AT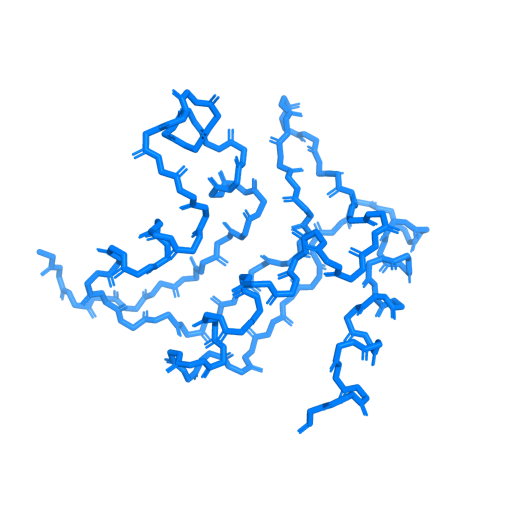OM 728 C CA . TYR A 1 95 ? -12.179 -0.074 -0.126 1.00 98.06 95 TYR A CA 1
ATOM 729 C C . TYR A 1 95 ? -12.879 -1.304 0.466 1.00 98.06 95 TYR A C 1
ATOM 731 O O . TYR A 1 95 ? -13.452 -2.107 -0.271 1.00 98.06 95 TYR A O 1
ATOM 739 N N . LEU A 1 96 ? -12.849 -1.438 1.795 1.00 97.44 96 LEU A N 1
ATOM 740 C CA . LEU A 1 96 ? -13.406 -2.584 2.516 1.00 97.44 96 LEU A CA 1
ATOM 741 C C . LEU A 1 96 ? -14.934 -2.645 2.441 1.00 97.44 96 LEU A C 1
ATOM 743 O O . LEU A 1 96 ? -15.495 -3.728 2.487 1.00 97.44 96 LEU A O 1
ATOM 747 N N . ALA A 1 97 ? -15.629 -1.513 2.318 1.00 97.81 97 ALA A N 1
ATOM 748 C CA . ALA A 1 97 ? -17.084 -1.502 2.159 1.00 97.81 97 ALA A CA 1
ATOM 749 C C . ALA A 1 97 ? -17.552 -2.021 0.785 1.00 97.81 97 ALA A C 1
ATOM 751 O O . ALA A 1 97 ? -18.726 -2.362 0.627 1.00 97.81 97 ALA A O 1
ATOM 752 N N . ALA A 1 98 ? -16.659 -2.046 -0.209 1.00 93.12 98 ALA A N 1
ATOM 753 C CA . ALA A 1 98 ? -16.948 -2.489 -1.570 1.00 93.12 98 ALA A CA 1
ATOM 754 C C . ALA A 1 98 ? -16.584 -3.965 -1.843 1.00 93.12 98 ALA A C 1
ATOM 756 O O . ALA A 1 98 ? -16.878 -4.446 -2.941 1.00 93.12 98 ALA A O 1
ATOM 757 N N . HIS A 1 99 ? -15.972 -4.666 -0.880 1.00 84.25 99 HIS A N 1
ATOM 758 C CA . HIS A 1 99 ? -15.435 -6.030 -1.011 1.00 84.25 99 HIS A CA 1
ATOM 759 C C . HIS A 1 99 ? -15.896 -6.942 0.134 1.00 84.25 99 HIS A C 1
ATOM 761 O O . HIS A 1 99 ? -15.887 -8.176 -0.078 1.00 84.25 99 HIS A O 1
#

Foldseek 3Di:
DPQDEDEAEQACLCQPPCNVVPVDHSLVVLVPDPHQHAEYEDAQHDDPNATHHDPALVSCVSVVVSCVVSVHPHYDHDHDDPVRSVRNVVSVVVSVVVD

Secondary structure (DSSP, 8-state):
-----EEEEHHHHHHSHHHHTTS--HHHHHHH--S-EEEEEE-SEEETTEEEPPSSGGGTHHHHHHHHHTT---EEE--SSHHHHHHHHHHHHHHHHT-

Sequence (99 aa):
ATGAPVTFDLGHAHGSAWVQEGRGSVVEFLNSIPTPVVAAHIYFTERNDAHFVPEKLGDIAPALDGLVARGCDFWVLELHTQETLEQTRKIVDEYLAAH

Radius of gyration: 13.0 Å; chains: 1; bounding box: 32×32×28 Å